Protein AF-A0A8J3CG22-F1 (afdb_monomer_lite)

Sequence (77 aa):
MGTRGSVRVGGWVTVRGNTEVRCIVSSADSSVEVGFDDGDECFEVVLEEHALEQCVAKFPEALRQLREATARADSDA

Organism: NCBI:txid907463

Foldseek 3Di:
DADEDDAPDVRDDDADDQWDWDWDQDPVQQWIWIWTHNPPHIYIDIGHPVRVVVCVVPVVVVVVVVVVVVVVVVVVD

Structure (mmCIF, N/CA/C/O backbone):
data_AF-A0A8J3CG22-F1
#
_entry.id   AF-A0A8J3CG22-F1
#
loop_
_atom_site.group_PDB
_atom_site.id
_atom_site.type_symbol
_atom_site.label_atom_id
_atom_site.label_alt_id
_atom_site.label_comp_id
_atom_site.label_asym_id
_atom_site.label_entity_id
_atom_site.label_seq_id
_atom_site.pdbx_PDB_ins_code
_atom_site.Cartn_x
_atom_site.Cartn_y
_atom_site.Cartn_z
_atom_site.occupancy
_atom_site.B_iso_or_equiv
_atom_site.auth_seq_id
_atom_site.auth_comp_id
_atom_site.auth_asym_id
_atom_site.auth_atom_id
_atom_site.pdbx_PDB_model_num
ATOM 1 N N . MET A 1 1 ? 6.660 -20.033 -7.383 1.00 39.78 1 MET A N 1
ATOM 2 C CA . MET A 1 1 ? 6.562 -19.253 -8.636 1.00 39.78 1 MET A CA 1
ATOM 3 C C . MET A 1 1 ? 5.264 -18.469 -8.518 1.00 39.78 1 MET A C 1
ATOM 5 O O . MET A 1 1 ? 4.211 -19.056 -8.710 1.00 39.78 1 MET A O 1
ATOM 9 N N . GLY A 1 2 ? 5.328 -17.233 -8.011 1.00 49.84 2 GLY A N 1
ATOM 10 C CA . GLY A 1 2 ? 4.133 -16.452 -7.673 1.00 49.84 2 GLY A CA 1
ATOM 11 C C . GLY A 1 2 ? 3.395 -16.004 -8.932 1.00 49.84 2 GLY A C 1
ATOM 12 O O . GLY A 1 2 ? 4.014 -15.493 -9.868 1.00 49.84 2 GLY A O 1
ATOM 13 N N . THR A 1 3 ? 2.088 -16.235 -8.986 1.00 47.44 3 THR A N 1
ATOM 14 C CA . THR A 1 3 ? 1.212 -15.720 -10.040 1.00 47.44 3 THR A CA 1
ATOM 15 C C . THR A 1 3 ? 1.124 -14.203 -9.922 1.00 47.44 3 THR A C 1
ATOM 17 O O . THR A 1 3 ? 0.525 -13.684 -8.989 1.00 47.44 3 THR A O 1
ATOM 20 N N . ARG A 1 4 ? 1.721 -13.484 -10.879 1.00 52.41 4 ARG A N 1
ATOM 21 C CA . ARG A 1 4 ? 1.590 -12.026 -10.987 1.00 52.41 4 ARG A CA 1
ATOM 22 C C . ARG A 1 4 ? 0.134 -11.667 -11.292 1.00 52.41 4 ARG A C 1
ATOM 24 O O . ARG A 1 4 ? -0.349 -11.933 -12.392 1.00 52.41 4 ARG A O 1
ATOM 31 N N . GLY A 1 5 ? -0.559 -11.086 -10.318 1.00 58.16 5 GLY A N 1
ATOM 32 C CA . GLY A 1 5 ? -1.894 -10.520 -10.494 1.00 58.16 5 GLY A CA 1
ATOM 33 C C . GLY A 1 5 ? -1.821 -9.095 -11.045 1.00 58.16 5 GLY A C 1
ATOM 34 O O . GLY A 1 5 ? -0.982 -8.306 -10.626 1.00 58.16 5 GLY A O 1
ATOM 35 N N . SER A 1 6 ? -2.703 -8.748 -11.981 1.00 53.28 6 SER A N 1
ATOM 36 C CA . SER A 1 6 ? -2.907 -7.362 -12.415 1.00 53.28 6 SER A CA 1
ATOM 37 C C . SER A 1 6 ? -4.219 -6.841 -11.841 1.00 53.28 6 SER A C 1
ATOM 39 O O . SER A 1 6 ? -5.268 -7.455 -12.057 1.00 53.28 6 SER A O 1
ATOM 41 N N . VAL A 1 7 ? -4.196 -5.691 -11.173 1.00 56.09 7 VAL A N 1
ATOM 42 C CA . VAL A 1 7 ? -5.424 -5.009 -10.753 1.00 56.09 7 VAL A CA 1
ATOM 43 C C . VAL A 1 7 ? -5.935 -4.183 -11.933 1.00 56.09 7 VAL A C 1
ATOM 45 O O . VAL A 1 7 ? -5.192 -3.410 -12.533 1.00 56.09 7 VAL A O 1
ATOM 48 N N . ARG A 1 8 ? -7.207 -4.356 -12.307 1.00 50.94 8 ARG A N 1
ATOM 49 C CA . ARG A 1 8 ? -7.838 -3.491 -13.317 1.00 50.94 8 ARG A CA 1
ATOM 50 C C . ARG A 1 8 ? -7.957 -2.070 -12.772 1.00 50.94 8 ARG A C 1
ATOM 52 O O . ARG A 1 8 ? -8.227 -1.891 -11.589 1.00 50.94 8 ARG A O 1
ATOM 59 N N . VAL A 1 9 ? -7.847 -1.069 -13.645 1.00 50.09 9 VAL A N 1
ATOM 60 C CA . VAL A 1 9 ? -8.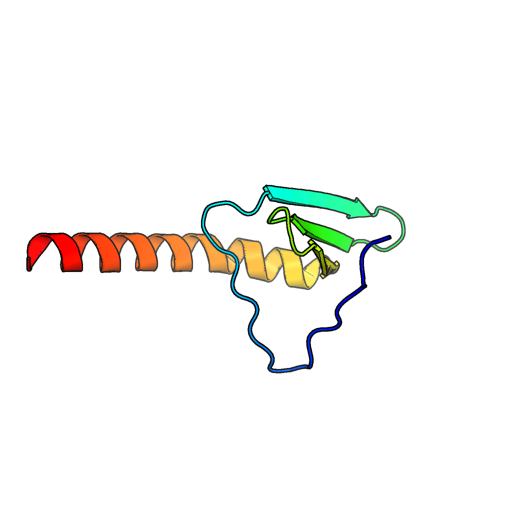197 0.318 -13.300 1.00 50.09 9 VAL A CA 1
ATOM 61 C C . VAL A 1 9 ? -9.623 0.336 -12.729 1.00 50.09 9 VAL A C 1
ATOM 63 O O . VAL A 1 9 ? -10.559 -0.102 -13.397 1.00 50.09 9 VAL A O 1
ATOM 66 N N . GLY A 1 10 ? -9.767 0.778 -11.474 1.00 48.56 10 GLY A N 1
ATOM 67 C CA . GLY A 1 10 ? -11.025 0.756 -10.709 1.00 48.56 10 GLY A CA 1
ATOM 68 C C . GLY A 1 10 ? -11.226 -0.450 -9.775 1.00 48.56 10 GLY A C 1
ATOM 69 O O . GLY A 1 10 ? -12.248 -0.517 -9.095 1.00 48.56 10 GLY A O 1
ATOM 70 N N . GLY A 1 11 ? -10.286 -1.399 -9.724 1.00 57.81 11 GLY A N 1
ATOM 71 C CA . GLY A 1 11 ? -10.286 -2.507 -8.767 1.00 57.81 11 GLY A CA 1
ATOM 72 C C . GLY A 1 11 ? -9.776 -2.087 -7.387 1.00 57.81 11 GLY A C 1
ATOM 73 O O . GLY A 1 11 ? -8.841 -1.296 -7.280 1.00 57.81 11 GLY A O 1
ATOM 74 N N . TRP A 1 12 ? -10.381 -2.635 -6.332 1.00 62.75 12 TRP A N 1
ATOM 75 C CA . TRP A 1 12 ? -9.962 -2.416 -4.947 1.00 62.75 12 TRP A CA 1
ATOM 76 C C . TRP A 1 12 ? -9.084 -3.569 -4.472 1.00 62.75 12 TRP A C 1
ATOM 78 O O . TRP A 1 12 ? -9.426 -4.733 -4.674 1.00 62.75 12 TRP A O 1
ATOM 88 N N . VAL A 1 13 ? -7.985 -3.239 -3.799 1.00 67.50 13 VAL A N 1
ATOM 89 C CA . VAL A 1 13 ? -7.129 -4.201 -3.102 1.00 67.50 13 VAL A CA 1
ATOM 90 C C . VAL A 1 13 ? -7.334 -4.012 -1.606 1.00 67.50 13 VAL A C 1
ATOM 92 O O . VAL A 1 13 ? -7.252 -2.892 -1.106 1.00 67.50 13 VAL A O 1
ATOM 95 N N . THR A 1 14 ? -7.624 -5.097 -0.893 1.00 71.69 14 THR A N 1
ATOM 96 C CA . THR A 1 14 ? -7.729 -5.092 0.571 1.00 71.69 14 THR A CA 1
ATOM 97 C C . THR A 1 14 ? -6.645 -5.982 1.150 1.00 71.69 14 THR A C 1
ATOM 99 O O . THR A 1 14 ? -6.567 -7.154 0.803 1.00 71.69 14 THR A O 1
ATOM 102 N N . VAL A 1 15 ? -5.849 -5.425 2.060 1.00 72.50 15 VAL A N 1
ATOM 103 C CA . VAL A 1 15 ? -4.778 -6.122 2.781 1.00 72.50 15 VAL A CA 1
ATOM 104 C C . VAL A 1 15 ? -5.250 -6.361 4.215 1.00 72.50 15 VAL A C 1
ATOM 106 O O . VAL A 1 15 ? -5.769 -5.438 4.846 1.00 72.50 15 VAL A O 1
ATOM 109 N N . ARG A 1 16 ? -5.139 -7.595 4.722 1.00 76.62 16 ARG A N 1
ATOM 110 C CA . ARG A 1 16 ? -5.664 -7.996 6.043 1.00 76.62 16 ARG A CA 1
ATOM 111 C C . ARG A 1 16 ? -4.537 -8.210 7.059 1.00 76.62 16 ARG A C 1
ATOM 113 O O . ARG A 1 16 ? -3.365 -8.235 6.714 1.00 76.62 16 ARG A O 1
ATOM 120 N N . GLY A 1 17 ? -4.909 -8.341 8.335 1.00 66.12 17 GLY A N 1
ATOM 121 C CA . GLY A 1 17 ? -4.025 -8.181 9.501 1.00 66.12 17 GLY A CA 1
ATOM 122 C C . GLY A 1 17 ? -2.830 -9.132 9.664 1.00 66.12 17 GLY A C 1
ATOM 123 O O . GLY A 1 17 ? -2.086 -8.947 10.617 1.00 66.12 17 GLY A O 1
ATOM 124 N N . ASN A 1 18 ? -2.611 -10.089 8.760 1.00 77.56 18 ASN A N 1
ATOM 125 C CA . ASN A 1 18 ? -1.458 -11.000 8.796 1.00 77.56 18 ASN A CA 1
ATOM 126 C C . ASN A 1 18 ? -0.563 -10.894 7.550 1.00 77.56 18 ASN A C 1
ATOM 128 O O . ASN A 1 18 ? 0.351 -11.695 7.395 1.00 77.56 18 ASN A O 1
ATOM 132 N N . THR A 1 19 ? -0.822 -9.932 6.663 1.00 80.38 19 THR A N 1
ATOM 133 C CA . THR A 1 19 ? -0.024 -9.742 5.453 1.00 80.38 19 THR A CA 1
ATOM 134 C C . THR A 1 19 ? 1.301 -9.049 5.784 1.00 80.38 19 THR A C 1
ATOM 136 O O . THR A 1 19 ? 1.310 -7.939 6.324 1.00 80.38 19 THR A O 1
ATOM 139 N N . GLU A 1 20 ? 2.424 -9.676 5.440 1.00 81.56 20 GLU A N 1
ATOM 140 C CA . GLU A 1 20 ? 3.742 -9.042 5.452 1.00 81.56 20 GLU A CA 1
ATOM 141 C C . GLU A 1 20 ? 3.810 -8.004 4.325 1.00 81.56 20 GLU A C 1
ATOM 143 O O . GLU A 1 20 ? 3.481 -8.294 3.174 1.00 81.56 20 GLU A O 1
ATOM 148 N N . VAL A 1 21 ? 4.243 -6.785 4.659 1.00 82.56 21 VAL A N 1
ATOM 149 C CA . VAL A 1 21 ? 4.434 -5.698 3.692 1.00 82.56 21 VAL A CA 1
ATOM 150 C C . VAL A 1 21 ? 5.923 -5.424 3.525 1.00 82.56 21 VAL A C 1
ATOM 152 O O . VAL A 1 21 ? 6.616 -5.133 4.502 1.00 82.56 21 VAL A O 1
ATOM 155 N N . ARG A 1 22 ? 6.414 -5.476 2.285 1.00 85.75 22 ARG A N 1
ATOM 156 C CA . ARG A 1 22 ? 7.807 -5.174 1.921 1.00 85.75 22 ARG A CA 1
ATOM 157 C C . ARG A 1 22 ? 7.858 -3.993 0.959 1.00 85.75 22 ARG A C 1
ATOM 159 O O . ARG A 1 22 ? 7.064 -3.942 0.031 1.00 85.75 22 ARG A O 1
ATOM 166 N N . CYS A 1 23 ? 8.820 -3.089 1.139 1.00 87.38 23 CYS A N 1
ATOM 167 C CA . CYS A 1 23 ? 9.063 -1.977 0.215 1.00 87.38 23 CYS A CA 1
ATOM 168 C C . 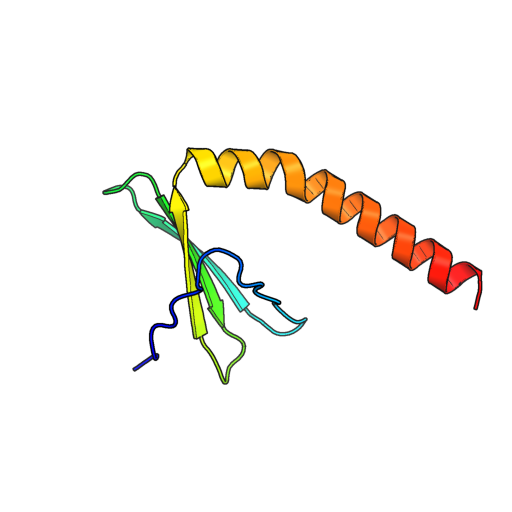CYS A 1 23 ? 10.482 -2.066 -0.351 1.00 87.38 23 CYS A C 1
ATOM 170 O O . CYS A 1 23 ? 11.446 -2.124 0.416 1.00 87.38 23 CYS A O 1
ATOM 172 N N . ILE A 1 24 ? 10.614 -2.045 -1.676 1.00 88.00 24 ILE A N 1
ATOM 173 C CA . ILE A 1 24 ? 11.896 -2.093 -2.386 1.00 88.00 24 ILE A CA 1
ATOM 174 C C . ILE A 1 24 ? 11.991 -0.864 -3.288 1.00 88.00 24 ILE A C 1
ATOM 176 O O . ILE A 1 24 ? 11.094 -0.594 -4.079 1.00 88.00 24 ILE A O 1
ATOM 180 N N . VAL A 1 25 ? 13.078 -0.102 -3.163 1.00 88.94 25 VAL A N 1
ATOM 181 C CA . VAL A 1 25 ? 13.333 1.069 -4.012 1.00 88.94 25 VAL A CA 1
ATOM 182 C C . VAL A 1 25 ? 14.063 0.619 -5.273 1.00 88.94 25 VAL A C 1
ATOM 184 O O . VAL A 1 25 ? 15.159 0.062 -5.183 1.00 88.94 25 VAL A O 1
ATOM 187 N N . SER A 1 26 ? 13.485 0.898 -6.439 1.00 86.44 26 SER A N 1
ATOM 188 C CA . SER A 1 26 ? 14.152 0.740 -7.728 1.00 86.44 26 SER A CA 1
ATOM 189 C C . SER A 1 26 ? 14.768 2.070 -8.150 1.00 86.44 26 SER A C 1
ATOM 191 O O . SER A 1 26 ? 14.070 3.027 -8.486 1.00 86.44 26 SER A O 1
ATOM 193 N N . SER A 1 27 ? 16.099 2.136 -8.151 1.00 79.56 27 SER A N 1
ATOM 194 C CA . SER A 1 27 ? 16.839 3.307 -8.637 1.00 79.56 27 SER A CA 1
ATOM 195 C C . SER A 1 27 ? 16.894 3.405 -10.164 1.00 79.56 27 SER A C 1
ATOM 197 O O . SER A 1 27 ? 17.284 4.448 -10.681 1.00 79.56 27 SER A O 1
ATOM 199 N N . ALA A 1 28 ? 16.527 2.339 -10.884 1.00 83.31 28 ALA A N 1
ATOM 200 C CA . ALA A 1 28 ? 16.513 2.323 -12.345 1.00 83.31 28 ALA A CA 1
ATOM 201 C C . ALA A 1 28 ? 15.309 3.086 -12.918 1.00 83.31 28 ALA A C 1
ATOM 203 O O . ALA A 1 28 ? 15.467 3.829 -13.883 1.00 83.31 28 ALA A O 1
ATOM 204 N N . ASP A 1 29 ? 14.146 2.949 -12.275 1.00 82.25 29 ASP A N 1
ATOM 205 C CA . ASP A 1 29 ? 12.863 3.427 -12.806 1.00 82.25 29 ASP A CA 1
ATOM 206 C C . ASP A 1 29 ? 12.186 4.467 -11.893 1.00 82.25 29 ASP A C 1
ATOM 208 O O . ASP A 1 29 ? 10.996 4.737 -12.042 1.00 82.25 29 ASP A O 1
ATOM 212 N N . SER A 1 30 ? 12.926 5.033 -10.928 1.00 86.19 30 SER A N 1
ATOM 213 C CA . SER A 1 30 ? 12.420 6.001 -9.935 1.00 86.19 30 SER A CA 1
ATOM 214 C C . SER A 1 30 ? 11.089 5.570 -9.306 1.00 86.19 30 SER A C 1
ATOM 216 O O . SER A 1 30 ? 10.120 6.332 -9.232 1.00 86.19 30 SER A O 1
ATOM 218 N N . SER A 1 31 ? 11.032 4.312 -8.875 1.00 88.06 31 SER A N 1
ATOM 219 C CA . SER A 1 31 ? 9.813 3.684 -8.380 1.00 88.06 31 SER A CA 1
ATOM 220 C C . SER A 1 31 ? 10.058 2.898 -7.097 1.00 88.06 31 SER A C 1
ATOM 222 O O . SER A 1 31 ? 11.188 2.557 -6.735 1.00 88.06 31 SER A O 1
ATOM 224 N N . VAL A 1 32 ? 8.973 2.634 -6.379 1.00 87.19 32 VAL A N 1
ATOM 225 C CA . VAL A 1 32 ? 8.951 1.786 -5.193 1.00 87.19 32 VAL A CA 1
ATOM 226 C C . VAL A 1 32 ? 8.011 0.623 -5.446 1.00 87.19 32 VAL A C 1
ATOM 228 O O . VAL A 1 32 ? 6.832 0.814 -5.733 1.00 87.19 32 VAL A O 1
ATOM 231 N N . GLU A 1 33 ? 8.527 -0.589 -5.302 1.00 86.56 33 GLU A N 1
ATOM 232 C CA . GLU A 1 33 ? 7.731 -1.809 -5.314 1.00 86.56 33 GLU A CA 1
ATOM 233 C C . GLU A 1 33 ? 7.260 -2.103 -3.889 1.00 86.56 33 GLU A C 1
ATOM 235 O O . GLU A 1 33 ? 8.068 -2.220 -2.965 1.00 86.56 33 GLU A O 1
ATOM 240 N N . VAL A 1 34 ? 5.946 -2.208 -3.707 1.00 86.06 34 VAL A N 1
ATOM 241 C CA . VAL A 1 34 ? 5.306 -2.571 -2.442 1.00 86.06 34 VAL A CA 1
ATOM 242 C C . VAL A 1 34 ? 4.721 -3.969 -2.588 1.00 86.06 34 VAL A C 1
ATOM 244 O O . VAL A 1 34 ? 3.728 -4.168 -3.288 1.00 86.06 34 VAL A O 1
ATOM 247 N N . GLY A 1 35 ? 5.367 -4.941 -1.953 1.00 83.56 35 GLY A N 1
ATOM 248 C CA . GLY A 1 35 ? 4.951 -6.336 -1.924 1.00 83.56 35 GLY A CA 1
ATOM 249 C C . GLY A 1 35 ? 4.076 -6.640 -0.714 1.00 83.56 35 GLY A C 1
ATOM 250 O O . GLY A 1 35 ? 4.344 -6.159 0.387 1.00 83.56 35 GLY A O 1
ATOM 251 N N . PHE A 1 36 ? 3.064 -7.468 -0.932 1.00 84.62 36 PHE A N 1
ATOM 252 C CA . PHE A 1 36 ? 2.119 -7.953 0.063 1.00 84.62 36 PHE A CA 1
ATOM 253 C C . PHE A 1 36 ? 2.103 -9.477 0.015 1.00 84.62 36 PHE A C 1
ATOM 255 O O . PHE A 1 36 ? 1.892 -10.053 -1.054 1.00 84.62 36 PHE A O 1
ATOM 262 N N . ASP A 1 37 ? 2.342 -10.114 1.155 1.00 82.75 37 ASP A N 1
ATOM 263 C CA . ASP A 1 37 ? 2.459 -11.567 1.277 1.00 82.75 37 ASP A CA 1
ATOM 264 C C . ASP A 1 37 ? 1.646 -12.054 2.480 1.00 82.75 37 ASP A C 1
ATOM 266 O O . ASP A 1 37 ? 1.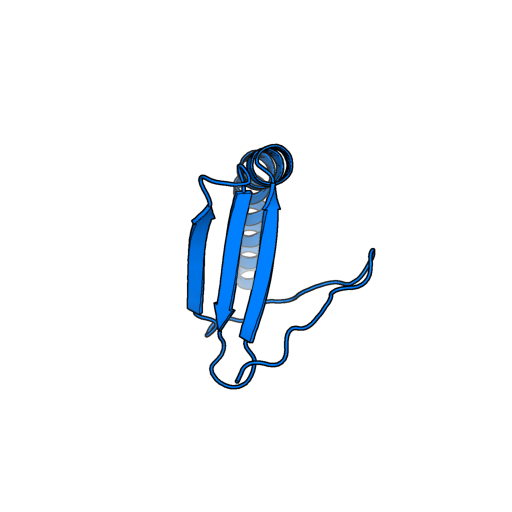965 -11.713 3.619 1.00 82.75 37 ASP A O 1
ATOM 270 N N . ASP A 1 38 ? 0.550 -12.776 2.248 1.00 77.69 38 ASP A N 1
ATOM 271 C CA . ASP A 1 38 ? -0.290 -13.32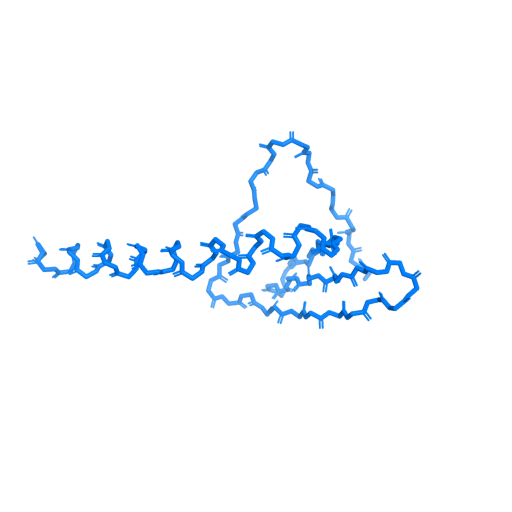6 3.324 1.00 77.69 38 ASP A CA 1
ATOM 272 C C . ASP A 1 38 ? -0.083 -14.832 3.563 1.00 77.69 38 ASP A C 1
ATOM 274 O O . ASP A 1 38 ? -0.780 -15.427 4.389 1.00 77.69 38 ASP A O 1
ATOM 278 N N . GLY A 1 39 ? 0.911 -15.428 2.893 1.00 73.94 39 GLY A N 1
ATOM 279 C CA . GLY A 1 39 ? 1.264 -16.845 2.974 1.00 73.94 39 GLY A CA 1
ATOM 280 C C . GLY A 1 39 ? 0.585 -17.736 1.930 1.00 73.94 39 GLY A C 1
ATOM 281 O O . GLY A 1 39 ? 1.187 -18.737 1.533 1.00 73.94 39 GLY A O 1
ATOM 282 N N . ASP A 1 40 ? -0.605 -17.366 1.447 1.00 69.62 40 ASP A N 1
ATOM 283 C CA . ASP A 1 40 ? -1.339 -18.098 0.403 1.00 69.62 40 ASP A CA 1
ATOM 284 C C . ASP A 1 40 ? -1.302 -17.349 -0.940 1.00 69.62 40 ASP A C 1
ATOM 286 O O . ASP A 1 40 ? -1.201 -17.966 -2.008 1.00 69.62 40 ASP A O 1
ATOM 290 N N . GLU A 1 41 ? -1.324 -16.016 -0.896 1.00 69.25 41 GLU A N 1
ATOM 291 C CA . GLU A 1 41 ? -1.278 -15.131 -2.051 1.00 69.25 41 GLU A CA 1
ATOM 292 C C . GLU A 1 41 ? -0.201 -14.050 -1.874 1.00 69.25 41 GLU A C 1
ATOM 294 O O . GLU A 1 41 ? -0.029 -13.446 -0.813 1.00 69.25 41 GLU A O 1
ATOM 299 N N . CYS A 1 42 ? 0.527 -13.774 -2.960 1.00 73.00 42 CYS A N 1
ATOM 300 C CA . CYS A 1 42 ? 1.485 -12.676 -3.011 1.00 73.00 42 CYS A CA 1
ATOM 301 C C . CYS A 1 42 ? 1.139 -11.753 -4.177 1.00 73.00 42 CYS A C 1
ATOM 303 O O . CYS A 1 42 ? 0.964 -12.215 -5.310 1.00 73.00 42 CYS A O 1
ATOM 305 N N . PHE A 1 43 ? 1.102 -10.448 -3.925 1.00 76.25 43 PHE A N 1
ATOM 306 C CA . PHE A 1 43 ? 0.977 -9.455 -4.987 1.00 76.25 43 PHE A CA 1
ATOM 307 C C . PHE A 1 43 ? 1.875 -8.249 -4.727 1.00 76.25 43 PHE A C 1
ATOM 309 O O . PHE A 1 43 ? 2.253 -7.950 -3.597 1.00 76.25 43 PHE A O 1
ATOM 316 N N . GLU A 1 44 ? 2.221 -7.554 -5.803 1.00 79.56 44 GLU A N 1
ATOM 317 C CA . GLU A 1 44 ? 3.146 -6.426 -5.792 1.00 79.56 44 GLU A CA 1
ATOM 318 C C . GLU A 1 44 ? 2.484 -5.235 -6.481 1.00 79.56 44 GLU A C 1
ATOM 320 O O . GLU A 1 44 ? 1.777 -5.386 -7.483 1.00 79.56 44 GLU A O 1
ATOM 325 N N . VAL A 1 45 ? 2.708 -4.042 -5.937 1.00 82.19 45 VAL A N 1
ATOM 326 C CA . VAL A 1 45 ? 2.274 -2.774 -6.523 1.00 82.19 45 VAL A CA 1
ATOM 327 C C . VAL A 1 45 ? 3.507 -1.925 -6.778 1.00 82.19 45 VAL A C 1
ATOM 329 O O . VAL A 1 45 ? 4.260 -1.640 -5.853 1.00 82.19 45 VAL A O 1
ATOM 332 N N . VAL A 1 46 ? 3.698 -1.493 -8.022 1.00 83.69 46 VAL A N 1
ATOM 333 C CA . VAL A 1 46 ? 4.755 -0.540 -8.375 1.00 83.69 46 VAL A CA 1
ATOM 334 C C . VAL A 1 46 ? 4.186 0.870 -8.277 1.00 83.69 46 VAL A C 1
ATOM 336 O O . VAL A 1 46 ? 3.192 1.191 -8.931 1.00 83.69 46 VAL A O 1
ATOM 339 N N . LEU A 1 47 ? 4.800 1.701 -7.444 1.00 85.25 47 LEU A N 1
ATOM 340 C CA . LEU A 1 47 ? 4.448 3.101 -7.254 1.00 85.25 47 LEU A CA 1
ATOM 341 C C . LEU A 1 47 ? 5.560 3.979 -7.819 1.00 85.25 47 LEU A C 1
ATOM 343 O O . LEU A 1 47 ? 6.697 3.924 -7.360 1.00 85.25 47 LEU A O 1
ATOM 347 N N . GLU A 1 48 ? 5.228 4.817 -8.792 1.00 88.25 48 GLU A N 1
ATOM 348 C CA . GLU A 1 48 ? 6.113 5.900 -9.224 1.00 88.25 48 GLU A CA 1
ATOM 349 C C . GLU A 1 48 ? 6.226 6.974 -8.131 1.00 88.25 48 GLU A C 1
ATOM 351 O O . GLU A 1 48 ? 5.320 7.127 -7.303 1.00 88.25 48 GLU A O 1
ATOM 356 N N . GLU A 1 49 ? 7.313 7.750 -8.154 1.00 86.12 49 GLU A N 1
ATOM 357 C CA . GLU A 1 49 ? 7.609 8.807 -7.173 1.00 86.12 49 GLU A CA 1
ATOM 358 C C . GLU A 1 49 ? 6.399 9.712 -6.877 1.00 86.12 49 GLU A C 1
ATOM 360 O O . GLU A 1 49 ? 5.999 9.856 -5.722 1.00 86.12 49 GLU A O 1
ATOM 365 N N . HIS A 1 50 ? 5.727 10.230 -7.909 1.00 87.00 50 HIS A N 1
ATOM 366 C CA . HIS A 1 50 ? 4.565 11.104 -7.724 1.00 87.00 50 HIS A CA 1
ATOM 367 C C . HIS A 1 50 ? 3.386 10.414 -7.013 1.00 87.00 50 HIS A C 1
ATOM 369 O O . HIS A 1 50 ? 2.699 11.015 -6.182 1.00 87.00 50 HIS A O 1
ATOM 375 N N . ALA A 1 51 ? 3.129 9.139 -7.319 1.00 86.19 51 ALA A N 1
ATOM 376 C CA . ALA A 1 51 ? 2.078 8.378 -6.650 1.00 86.19 51 ALA A CA 1
ATOM 377 C C . ALA A 1 51 ? 2.439 8.119 -5.179 1.00 86.19 51 ALA A C 1
ATOM 379 O O . ALA A 1 51 ? 1.577 8.227 -4.302 1.00 86.19 51 ALA A O 1
ATOM 380 N N . LEU A 1 52 ? 3.717 7.848 -4.898 1.00 86.50 52 LEU A N 1
ATOM 381 C CA . LEU A 1 52 ? 4.223 7.670 -3.540 1.00 86.50 52 LEU A CA 1
ATOM 382 C C . LEU A 1 52 ? 4.078 8.950 -2.705 1.00 86.50 52 LEU A C 1
ATOM 384 O O . LEU A 1 52 ? 3.603 8.881 -1.570 1.00 86.50 52 LEU A O 1
ATOM 388 N N . GLU A 1 53 ? 4.395 10.119 -3.267 1.00 89.62 53 GLU A N 1
ATOM 389 C CA . GLU A 1 53 ? 4.175 11.417 -2.612 1.00 89.62 53 GLU A CA 1
ATOM 390 C C . GLU A 1 53 ? 2.703 11.612 -2.218 1.00 89.62 53 GLU A C 1
ATOM 392 O O . GLU A 1 53 ? 2.392 12.018 -1.094 1.00 89.62 53 GLU A O 1
ATOM 397 N N . GLN A 1 54 ? 1.775 11.268 -3.118 1.00 91.19 54 GLN A N 1
ATOM 398 C CA . GLN A 1 54 ? 0.338 11.339 -2.844 1.00 91.19 54 GLN A CA 1
ATOM 399 C C . GLN A 1 54 ? -0.085 10.384 -1.720 1.00 91.19 54 GLN A C 1
ATOM 401 O O . GLN A 1 54 ? -0.914 10.757 -0.884 1.00 91.19 54 GLN A O 1
ATOM 406 N N . CYS A 1 55 ? 0.474 9.172 -1.673 1.00 88.81 55 CYS A N 1
ATOM 407 C CA . CYS A 1 55 ? 0.235 8.220 -0.588 1.00 88.81 55 CYS A CA 1
ATOM 408 C C . CYS A 1 55 ? 0.724 8.774 0.756 1.00 88.81 55 CYS A C 1
ATOM 410 O O . CYS A 1 55 ? -0.044 8.795 1.720 1.00 88.81 55 CYS A O 1
ATOM 412 N N . VAL A 1 56 ? 1.955 9.293 0.811 1.00 90.62 56 VAL A N 1
ATOM 413 C CA . VAL A 1 56 ? 2.540 9.887 2.027 1.00 90.62 56 VAL A CA 1
ATOM 414 C C . VAL A 1 56 ? 1.712 11.074 2.527 1.00 90.62 56 VAL A C 1
ATOM 416 O O . VAL A 1 56 ? 1.516 11.213 3.733 1.00 90.62 56 VAL A O 1
ATOM 419 N N . ALA A 1 57 ? 1.166 11.893 1.626 1.00 92.19 57 ALA A N 1
ATOM 420 C CA . ALA A 1 57 ? 0.322 13.026 2.002 1.00 92.19 57 ALA A CA 1
ATOM 421 C C . ALA A 1 57 ? -1.062 12.615 2.545 1.00 92.19 57 ALA A C 1
ATOM 423 O O . ALA A 1 57 ? -1.618 13.307 3.397 1.00 92.19 57 ALA A O 1
ATOM 424 N N . LYS A 1 58 ? -1.644 11.508 2.058 1.00 91.56 58 LYS A N 1
ATOM 425 C CA . LYS A 1 58 ? -3.043 11.127 2.351 1.00 91.56 58 LYS A CA 1
ATOM 426 C C . LYS A 1 58 ? -3.188 10.078 3.449 1.00 91.56 58 LYS A C 1
ATOM 428 O O . LYS A 1 58 ? -4.155 10.117 4.209 1.00 91.56 58 LYS A O 1
ATOM 433 N N . PHE A 1 59 ? -2.257 9.133 3.546 1.00 91.50 59 PHE A N 1
ATOM 434 C CA . PHE A 1 59 ? -2.370 8.002 4.472 1.00 91.50 59 PHE A CA 1
ATOM 435 C C . PHE A 1 59 ? -2.369 8.394 5.955 1.00 91.50 59 PHE A C 1
ATOM 437 O O . PHE A 1 59 ? -3.156 7.802 6.694 1.00 91.50 59 PHE A O 1
ATOM 444 N N . PRO A 1 60 ? -1.582 9.384 6.424 1.00 93.50 60 PRO A N 1
ATOM 445 C CA . PRO A 1 60 ? -1.623 9.789 7.829 1.00 93.50 60 PRO A CA 1
ATOM 446 C C . PRO A 1 60 ? -3.012 10.266 8.263 1.00 93.50 60 PRO A C 1
ATOM 448 O O . PRO A 1 60 ? -3.502 9.879 9.324 1.00 93.50 60 PRO A O 1
ATOM 451 N N . GLU A 1 61 ? -3.670 11.058 7.416 1.00 92.50 61 GLU A N 1
ATOM 452 C CA . GLU A 1 61 ? -5.018 11.561 7.675 1.00 92.50 61 GLU A CA 1
ATOM 453 C C . GLU A 1 61 ? -6.057 10.435 7.633 1.00 92.50 61 GLU A C 1
ATOM 455 O O . GLU A 1 61 ? -6.874 10.317 8.546 1.00 92.50 61 GLU A O 1
ATOM 460 N N . ALA A 1 62 ? -5.987 9.547 6.636 1.00 91.81 62 ALA A N 1
ATOM 461 C CA . ALA A 1 62 ? -6.867 8.381 6.565 1.00 91.81 62 ALA A CA 1
ATOM 462 C C . ALA A 1 62 ? -6.717 7.466 7.799 1.00 91.81 62 ALA A C 1
ATOM 464 O O . ALA A 1 62 ? -7.709 7.001 8.361 1.00 91.81 62 ALA A O 1
ATOM 465 N N . LEU A 1 63 ? -5.483 7.254 8.273 1.00 92.56 63 LEU A N 1
ATOM 466 C CA . LEU A 1 63 ? -5.203 6.462 9.471 1.00 92.56 63 LEU A CA 1
ATOM 467 C C . LEU A 1 63 ? -5.749 7.125 10.742 1.00 92.56 63 LEU A C 1
ATOM 469 O O . LEU A 1 63 ? -6.265 6.436 11.624 1.00 92.56 63 LEU A O 1
ATOM 473 N N . ARG A 1 64 ? -5.658 8.456 10.846 1.00 95.56 64 ARG A N 1
ATOM 474 C CA . ARG A 1 64 ? -6.257 9.215 11.952 1.00 95.56 64 ARG A CA 1
ATO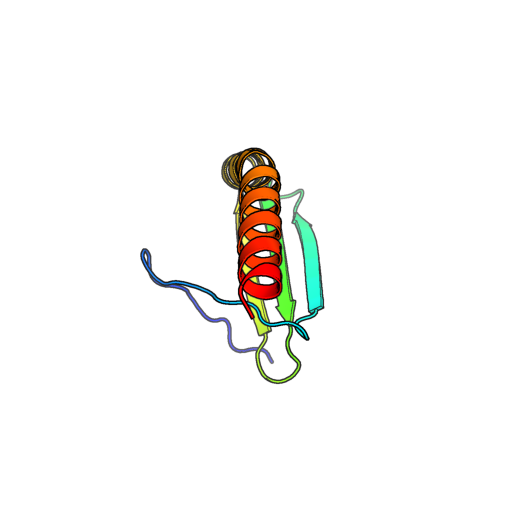M 475 C C . ARG A 1 64 ? -7.777 9.042 11.974 1.00 95.56 64 ARG A C 1
ATOM 477 O O . ARG A 1 64 ? -8.324 8.685 13.015 1.00 95.56 64 ARG A O 1
ATOM 484 N N . GLN A 1 65 ? -8.438 9.227 10.832 1.00 95.25 65 GLN A N 1
ATOM 485 C CA . GLN A 1 65 ? -9.891 9.070 10.706 1.00 95.25 65 GLN A CA 1
ATOM 486 C C . GLN A 1 65 ? -10.353 7.651 11.059 1.00 95.25 65 GLN A C 1
ATOM 488 O O . GLN A 1 65 ? -11.357 7.491 11.753 1.00 95.25 65 GLN A O 1
ATOM 493 N N . LEU A 1 66 ? -9.601 6.625 10.645 1.00 92.06 66 LEU A N 1
ATOM 494 C CA . LEU A 1 66 ? -9.888 5.236 11.006 1.00 92.06 66 LEU A CA 1
ATOM 495 C C . LEU A 1 66 ? -9.867 5.035 12.527 1.00 92.06 66 LEU A C 1
ATOM 497 O O . LEU A 1 66 ? -10.811 4.482 13.084 1.00 92.06 66 LEU A O 1
ATOM 501 N N . ARG A 1 67 ? -8.824 5.527 13.207 1.00 94.56 67 ARG A N 1
ATOM 502 C CA . ARG A 1 67 ? -8.698 5.419 14.672 1.00 94.56 67 ARG A CA 1
ATOM 503 C C . ARG A 1 67 ? -9.855 6.097 15.402 1.00 94.56 67 ARG A C 1
ATOM 505 O O . ARG A 1 67 ? -10.371 5.549 16.370 1.00 94.56 67 ARG A O 1
ATOM 512 N N . GLU A 1 68 ? -10.272 7.269 14.932 1.00 95.00 68 GLU A N 1
ATOM 513 C CA . GLU A 1 68 ? -11.412 7.997 15.500 1.00 95.00 68 GLU A CA 1
ATOM 514 C C . GLU A 1 68 ? -12.733 7.254 15.300 1.00 95.00 68 GLU A C 1
ATOM 516 O O . GLU A 1 68 ? -13.551 7.207 16.218 1.00 95.00 68 GLU A O 1
ATOM 521 N N . ALA A 1 69 ? -12.940 6.655 14.125 1.00 92.12 69 ALA A N 1
ATOM 522 C CA . ALA A 1 69 ? -14.127 5.857 13.843 1.00 92.12 69 ALA A CA 1
ATOM 523 C C . ALA A 1 69 ? -14.197 4.607 14.737 1.00 92.12 69 ALA A C 1
ATOM 525 O O . ALA A 1 69 ? -15.253 4.329 15.303 1.00 92.12 69 ALA A O 1
ATOM 526 N N . THR A 1 70 ? -13.078 3.898 14.922 1.00 89.81 70 THR A N 1
ATOM 527 C CA . THR A 1 70 ? -13.006 2.727 15.811 1.00 89.81 70 THR A CA 1
ATOM 528 C C . THR A 1 70 ? -13.261 3.106 17.272 1.00 89.81 70 THR A C 1
ATOM 530 O O . THR A 1 70 ? -14.090 2.479 17.920 1.00 89.81 70 THR A O 1
ATOM 533 N N . ALA A 1 71 ? -12.640 4.179 17.775 1.00 88.75 71 ALA A N 1
ATOM 534 C CA . ALA A 1 71 ? -12.827 4.616 19.162 1.00 88.75 71 ALA A CA 1
ATOM 535 C C . ALA A 1 71 ? -14.281 5.013 19.485 1.00 88.75 71 ALA A C 1
ATOM 537 O O . ALA A 1 71 ? -14.746 4.803 20.605 1.00 88.75 71 ALA A O 1
ATOM 538 N N . ARG A 1 72 ? -15.010 5.579 18.511 1.00 85.81 72 ARG A N 1
ATOM 539 C CA . ARG A 1 72 ? -16.446 5.871 18.657 1.00 85.81 72 ARG A CA 1
ATOM 540 C C . ARG A 1 72 ? -17.277 4.594 18.724 1.00 85.81 72 ARG A C 1
ATOM 542 O O . ARG A 1 72 ? -18.121 4.489 19.602 1.00 85.81 72 ARG A O 1
ATOM 549 N N . ALA A 1 73 ? -17.003 3.628 17.846 1.00 82.00 73 ALA A N 1
ATOM 550 C CA . ALA A 1 73 ? -17.719 2.354 17.827 1.00 82.00 73 ALA A CA 1
ATOM 551 C C . ALA A 1 73 ? -17.575 1.579 19.150 1.00 82.00 73 ALA A C 1
ATOM 553 O O . ALA A 1 73 ? -18.556 1.020 19.626 1.00 82.00 73 ALA A O 1
ATOM 554 N N . ASP A 1 74 ? -16.392 1.610 19.770 1.00 76.62 74 ASP A N 1
ATOM 555 C CA . ASP A 1 74 ? -16.148 0.971 21.072 1.00 76.62 74 ASP A CA 1
ATOM 556 C C . ASP A 1 74 ? -16.795 1.721 22.252 1.00 76.62 74 ASP A C 1
ATOM 558 O O . ASP A 1 74 ? -17.001 1.136 23.310 1.00 76.62 74 ASP A O 1
ATOM 562 N N . SER A 1 75 ? -17.096 3.017 22.099 1.00 78.62 75 SER A N 1
ATOM 563 C CA . SER A 1 75 ? -17.734 3.832 23.148 1.00 78.62 75 SER A CA 1
ATOM 564 C C . SER A 1 75 ? -19.265 3.722 23.153 1.00 78.62 75 SER A C 1
ATOM 566 O O . SER A 1 75 ? -19.887 4.038 24.166 1.00 78.62 75 SER A O 1
ATOM 568 N N . ASP A 1 76 ? -19.859 3.301 22.031 1.00 74.00 76 ASP A N 1
ATOM 569 C CA . ASP A 1 76 ? -21.309 3.126 21.844 1.00 74.00 76 ASP A CA 1
ATOM 570 C C . ASP A 1 76 ? -21.787 1.676 22.109 1.00 74.00 76 ASP A C 1
ATOM 572 O O . ASP A 1 76 ? -22.992 1.410 22.044 1.00 74.00 76 ASP A O 1
ATOM 576 N N . ALA A 1 77 ? -20.862 0.743 22.375 1.00 62.38 77 ALA A N 1
ATOM 577 C CA . ALA A 1 77 ? -21.110 -0.679 22.654 1.00 62.38 77 ALA A CA 1
ATOM 578 C C . ALA A 1 77 ? -21.195 -0.978 24.162 1.00 62.38 77 ALA A C 1
ATOM 580 O O . ALA A 1 77 ? -22.033 -1.834 24.534 1.00 62.38 77 ALA A O 1
#

pLDDT: mean 79.0, std 13.7, range [39.78, 95.56]

Radius of gyration: 15.55 Å; chains: 1; bounding box: 38×32×36 Å

Secondary structure (DSSP, 8-state):
------PPTT------TT-EEEEEEETTTTEEEEEEE-SS-EEEEEEEHHHHHHHHHHHHHHHHHHH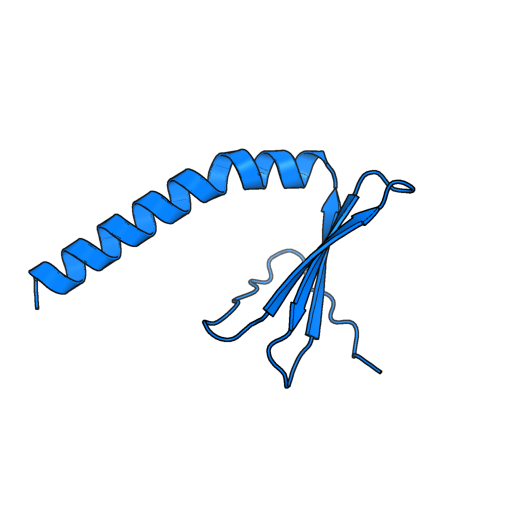HHHHHHHH--